Protein AF-A0A7V2X8H7-F1 (afdb_monomer_lite)

Foldseek 3Di:
DDDDPDDVVVVCVVCVVVPVVVVVVCVVVVPDPPDPVQVVVQVVVCVVVVHPTGHDDDDPVVVVVVVCVVVVNVVVVVCVVVVVVVVVVPPDD

Radius of gyration: 22.11 Å; chains: 1; bounding box: 70×44×33 Å

Sequence (93 aa):
MKVPLLDLKKQYGRIRSRVIPEIEKVLESQLFILGRNVEELEKEIAALCGVSRAIGVASGTDALLLALMALGAFLTGFMAYYGHIASAVGGGG

Structure (mmCIF, N/CA/C/O backbone):
data_AF-A0A7V2X8H7-F1
#
_entry.id   AF-A0A7V2X8H7-F1
#
loop_
_atom_site.group_PDB
_atom_site.id
_atom_site.type_symbol
_atom_site.label_atom_id
_atom_site.label_alt_id
_atom_site.label_comp_id
_atom_site.label_asym_id
_atom_site.label_entity_id
_atom_site.label_seq_id
_atom_site.pdbx_PDB_ins_code
_atom_site.Cartn_x
_atom_site.Cartn_y
_atom_site.Cartn_z
_atom_site.occupancy
_atom_site.B_iso_or_equiv
_atom_site.auth_seq_id
_atom_site.auth_comp_id
_atom_site.auth_asym_id
_atom_site.auth_atom_id
_atom_site.pdbx_PDB_model_num
ATOM 1 N N . MET A 1 1 ? -13.130 33.928 -5.442 1.00 56.25 1 MET A N 1
ATOM 2 C CA . MET A 1 1 ? -13.425 32.537 -5.026 1.00 56.25 1 MET A CA 1
ATOM 3 C C . MET A 1 1 ? -12.170 31.702 -5.271 1.00 56.25 1 MET A C 1
ATOM 5 O O . MET A 1 1 ? -11.678 31.733 -6.390 1.00 56.25 1 MET A O 1
ATOM 9 N N . LYS A 1 2 ? -11.585 31.055 -4.251 1.00 76.94 2 LYS A N 1
ATOM 10 C CA . LYS A 1 2 ? -10.374 30.221 -4.409 1.00 76.94 2 LYS A CA 1
ATOM 11 C C . LYS A 1 2 ? -10.803 28.806 -4.805 1.00 76.94 2 LYS A C 1
ATOM 13 O O . LYS A 1 2 ? -11.481 28.153 -4.018 1.00 76.94 2 LYS A O 1
ATOM 18 N N . VAL A 1 3 ? -10.435 28.351 -6.002 1.00 85.88 3 VAL A N 1
ATOM 19 C CA . VAL A 1 3 ? -10.627 26.954 -6.421 1.00 85.88 3 VAL A CA 1
ATOM 20 C C . VAL A 1 3 ? -9.381 26.168 -6.005 1.00 85.88 3 VAL A C 1
ATOM 22 O O . VAL A 1 3 ? -8.287 26.514 -6.452 1.00 85.88 3 VAL A O 1
ATOM 25 N N . PRO A 1 4 ? -9.498 25.170 -5.115 1.00 89.62 4 PRO A N 1
ATOM 26 C CA . PRO A 1 4 ? -8.358 24.349 -4.728 1.00 89.62 4 PRO A CA 1
ATOM 27 C C . PRO A 1 4 ? -7.946 23.423 -5.881 1.00 89.62 4 PRO A C 1
ATOM 29 O O . PRO A 1 4 ? -8.801 22.897 -6.587 1.00 89.62 4 PRO A O 1
ATOM 32 N N . LEU A 1 5 ? -6.638 23.193 -6.036 1.00 94.44 5 LEU A N 1
ATOM 33 C CA . LEU A 1 5 ? -6.081 22.267 -7.034 1.00 94.44 5 LEU A CA 1
ATOM 34 C C . LEU A 1 5 ? -6.571 20.820 -6.825 1.00 94.44 5 LEU A C 1
ATOM 36 O O . LEU A 1 5 ? -6.801 20.098 -7.789 1.00 94.44 5 LEU A O 1
ATOM 40 N N . LEU A 1 6 ? -6.742 20.406 -5.567 1.00 94.81 6 LEU A N 1
ATOM 41 C CA . LEU A 1 6 ? -7.203 19.075 -5.182 1.00 94.81 6 LEU A CA 1
ATOM 42 C C . LEU A 1 6 ? -7.960 19.156 -3.850 1.00 94.81 6 LEU A C 1
ATOM 44 O O . LEU A 1 6 ? -7.450 19.715 -2.880 1.00 94.81 6 LEU A O 1
ATOM 48 N N . ASP A 1 7 ? -9.168 18.590 -3.793 1.00 94.56 7 ASP A N 1
ATOM 49 C CA . ASP A 1 7 ? -10.003 18.564 -2.585 1.00 94.56 7 ASP A CA 1
ATOM 50 C C . ASP A 1 7 ? -10.200 17.129 -2.075 1.00 94.56 7 ASP A C 1
ATOM 52 O O . ASP A 1 7 ? -11.182 16.442 -2.379 1.00 94.56 7 ASP A O 1
ATOM 56 N N . LEU A 1 8 ? -9.244 16.681 -1.260 1.00 95.50 8 LEU A N 1
ATOM 57 C CA . LEU A 1 8 ? -9.272 15.351 -0.651 1.00 95.50 8 LEU A CA 1
ATOM 58 C C . LEU A 1 8 ? -10.348 15.212 0.432 1.00 95.50 8 LEU A C 1
ATOM 60 O O . LEU A 1 8 ? -10.819 14.102 0.675 1.00 95.50 8 LEU A O 1
ATOM 64 N N . LYS A 1 9 ? -10.795 16.314 1.052 1.00 95.00 9 LYS A N 1
ATOM 65 C CA . LYS A 1 9 ? -11.875 16.265 2.051 1.00 95.00 9 L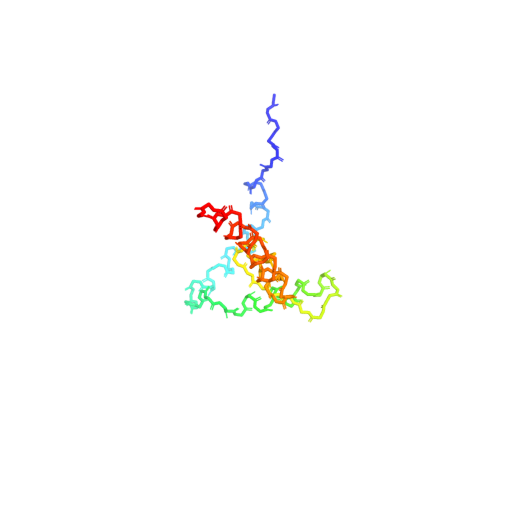YS A CA 1
ATOM 66 C C . LYS A 1 9 ? -13.178 15.845 1.385 1.00 95.00 9 LYS A C 1
ATOM 68 O O . LYS A 1 9 ? -13.875 14.961 1.884 1.00 95.00 9 LYS A O 1
ATOM 73 N N . LYS A 1 10 ? -13.474 16.431 0.223 1.00 95.12 10 LYS A N 1
ATOM 74 C CA . LYS A 1 10 ? -14.649 16.074 -0.574 1.00 95.12 10 LYS A CA 1
ATOM 75 C C . LYS A 1 10 ? -14.567 14.648 -1.116 1.00 95.12 10 LYS A C 1
ATOM 77 O O . LYS A 1 10 ? -15.571 13.939 -1.078 1.00 95.12 10 LYS A O 1
ATOM 82 N N . GLN A 1 11 ? -13.397 14.211 -1.592 1.00 96.44 11 GLN A N 1
ATOM 83 C CA . GLN A 1 11 ? -13.199 12.824 -2.029 1.00 96.44 11 GLN A CA 1
ATOM 84 C C . GLN A 1 11 ? -13.429 11.839 -0.877 1.00 96.44 11 GLN A C 1
ATOM 86 O O . GLN A 1 11 ? -14.216 10.907 -1.031 1.00 96.44 11 GLN A O 1
ATOM 91 N N . TYR A 1 12 ? -12.803 12.069 0.280 1.00 97.00 12 TYR A N 1
ATOM 92 C CA . TYR A 1 12 ? -12.968 11.212 1.451 1.00 97.00 12 TYR A CA 1
ATOM 93 C C . TYR A 1 12 ? -14.430 11.148 1.900 1.00 97.00 12 TYR A C 1
ATOM 95 O O . TYR A 1 12 ? -14.951 10.058 2.116 1.00 97.00 12 TYR A O 1
ATOM 103 N N . GLY A 1 13 ? -15.135 12.285 1.933 1.00 97.44 13 GLY A N 1
ATOM 104 C CA . GLY A 1 13 ? -16.561 12.329 2.266 1.00 97.44 13 GLY A CA 1
ATOM 105 C C . GLY A 1 13 ? -17.435 11.411 1.399 1.00 97.44 13 GLY A C 1
ATOM 106 O O . GLY A 1 13 ? -18.401 10.848 1.905 1.00 97.44 13 GLY A O 1
ATOM 107 N N . ARG A 1 14 ? -17.073 11.193 0.125 1.00 97.75 14 ARG A N 1
ATOM 108 C CA . ARG A 1 14 ? -17.799 10.294 -0.795 1.00 97.75 14 ARG A CA 1
ATOM 109 C C . ARG A 1 14 ? -17.570 8.809 -0.518 1.00 97.75 14 ARG A C 1
ATOM 111 O O . ARG A 1 14 ? -18.441 8.005 -0.831 1.00 97.75 14 ARG A O 1
ATOM 118 N N . ILE A 1 15 ? -16.409 8.445 0.025 1.00 97.69 15 ILE A N 1
ATOM 119 C CA . ILE A 1 15 ? -16.011 7.042 0.230 1.00 97.69 15 ILE A CA 1
ATOM 120 C C . ILE A 1 15 ? -16.007 6.624 1.705 1.00 97.69 15 ILE A C 1
ATOM 122 O O . ILE A 1 15 ? -15.912 5.436 1.997 1.00 97.69 15 ILE A O 1
ATOM 126 N N . ARG A 1 16 ? -16.144 7.575 2.639 1.00 97.81 16 ARG A N 1
ATOM 127 C CA . ARG A 1 16 ? -16.013 7.361 4.089 1.00 97.81 16 ARG A CA 1
ATOM 128 C C . ARG A 1 16 ? -16.853 6.195 4.604 1.00 97.81 16 ARG A C 1
ATOM 130 O O . ARG A 1 16 ? -16.345 5.395 5.380 1.00 97.81 16 ARG A O 1
ATOM 137 N N . SER A 1 17 ? -18.112 6.093 4.178 1.00 97.94 17 SER A N 1
ATOM 138 C CA . SER A 1 17 ? -19.027 5.033 4.627 1.00 97.94 17 SER A CA 1
ATOM 139 C C . SER A 1 17 ? -18.597 3.628 4.203 1.00 97.94 17 SER A C 1
ATOM 141 O O . SER A 1 17 ? -19.012 2.665 4.832 1.00 97.94 17 SER A O 1
ATOM 143 N N . ARG A 1 18 ? -17.766 3.510 3.161 1.00 97.19 18 ARG A N 1
ATOM 144 C CA . ARG A 1 18 ? -17.202 2.239 2.690 1.00 97.19 18 ARG A CA 1
ATOM 145 C C . ARG A 1 18 ? -15.837 1.953 3.310 1.00 97.19 18 ARG A C 1
ATOM 147 O O . ARG A 1 18 ? -15.523 0.804 3.561 1.00 97.19 18 ARG A O 1
ATOM 154 N N . VAL A 1 19 ? -15.038 2.991 3.559 1.00 96.75 19 VAL A N 1
ATOM 155 C CA . VAL A 1 19 ? -13.655 2.851 4.043 1.00 96.75 19 VAL A CA 1
ATOM 156 C C . VAL A 1 19 ? -13.581 2.593 5.551 1.00 96.75 19 VAL A C 1
ATOM 158 O O . VAL A 1 19 ? -12.803 1.744 5.970 1.00 96.75 19 VAL A O 1
ATOM 161 N N . ILE A 1 20 ? -14.373 3.299 6.370 1.00 98.19 20 ILE A N 1
ATOM 162 C CA . ILE A 1 20 ? -14.299 3.174 7.840 1.00 98.19 20 ILE A CA 1
ATOM 163 C C . ILE A 1 20 ? -14.526 1.732 8.328 1.00 98.19 20 ILE A C 1
ATOM 165 O O . ILE A 1 20 ? -13.685 1.262 9.091 1.00 98.19 20 ILE A O 1
ATOM 169 N N . PRO A 1 21 ? -15.557 0.999 7.860 1.00 98.00 21 PRO A N 1
ATOM 170 C CA . PRO A 1 21 ? -15.769 -0.377 8.306 1.00 98.00 21 PRO A CA 1
ATOM 171 C C . PRO A 1 21 ? -14.602 -1.315 7.969 1.00 98.00 21 PRO A C 1
ATOM 173 O O . PRO A 1 21 ? -14.265 -2.188 8.760 1.00 98.00 21 PRO A O 1
ATOM 176 N N . GLU A 1 22 ? -13.950 -1.144 6.814 1.00 96.31 22 GLU A N 1
ATOM 177 C CA . GLU A 1 22 ? -12.796 -1.978 6.448 1.00 96.31 22 GLU A CA 1
ATOM 178 C C . GLU A 1 22 ? -11.556 -1.652 7.291 1.00 96.31 22 GLU A C 1
ATOM 180 O O . GLU A 1 22 ? -10.800 -2.554 7.647 1.00 96.31 22 GLU A O 1
ATOM 185 N N . ILE A 1 23 ? -11.366 -0.381 7.670 1.00 96.56 23 ILE A N 1
ATOM 186 C CA . ILE A 1 23 ? -10.313 0.009 8.620 1.00 96.56 23 ILE A CA 1
ATOM 187 C C . ILE A 1 23 ? -10.566 -0.638 9.987 1.00 96.56 23 ILE A C 1
ATOM 189 O O . ILE A 1 23 ? -9.637 -1.192 10.572 1.00 96.56 23 ILE A O 1
ATOM 193 N N . GLU A 1 24 ? -11.805 -0.599 10.485 1.00 98.00 24 GLU A N 1
ATOM 194 C CA . GLU A 1 24 ? -12.181 -1.217 11.764 1.00 98.00 24 GLU A CA 1
ATOM 195 C C . GLU A 1 24 ? -11.883 -2.721 11.771 1.00 98.00 24 GLU A C 1
ATOM 197 O O . GLU A 1 24 ? -11.236 -3.196 12.699 1.00 98.00 24 GLU A O 1
ATOM 202 N N . LYS A 1 25 ? -12.211 -3.452 10.698 1.00 96.69 25 LYS A N 1
ATOM 203 C CA . LYS A 1 25 ? -11.862 -4.881 10.576 1.00 96.69 25 LYS A CA 1
ATOM 204 C C . LYS A 1 25 ? -10.355 -5.141 10.652 1.00 96.69 25 LYS A C 1
ATOM 206 O O . LYS A 1 25 ? -9.930 -6.108 11.283 1.00 96.69 25 LYS A O 1
ATOM 211 N N . VAL A 1 26 ? -9.529 -4.300 10.020 1.00 96.25 26 VAL A N 1
ATOM 212 C CA . VAL A 1 26 ? -8.061 -4.428 10.108 1.00 96.25 26 VAL A CA 1
ATOM 213 C C . VAL A 1 26 ? -7.602 -4.220 11.548 1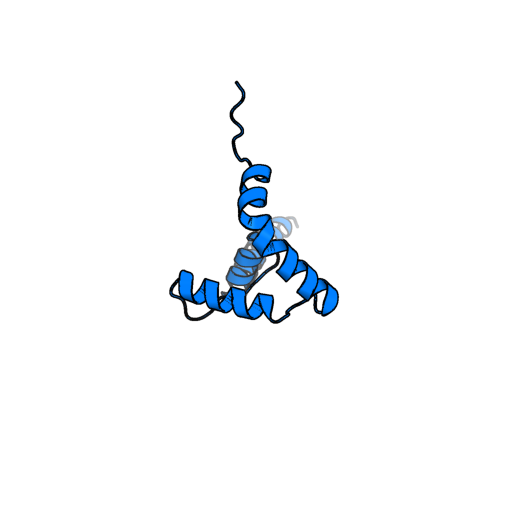.00 96.25 26 VAL A C 1
ATOM 215 O O . VAL A 1 26 ? -6.819 -5.023 12.057 1.00 96.25 26 VAL A O 1
ATOM 218 N N . LEU A 1 27 ? -8.127 -3.189 12.217 1.00 97.25 27 LEU A N 1
ATOM 219 C CA . LEU A 1 27 ? -7.835 -2.915 13.622 1.00 97.25 27 LEU A CA 1
ATOM 220 C C . LEU A 1 27 ? -8.262 -4.081 14.521 1.00 97.25 27 LEU A C 1
ATOM 222 O O . LEU A 1 27 ? -7.476 -4.505 15.355 1.00 97.25 27 LEU A O 1
ATOM 226 N N . GLU A 1 28 ? -9.446 -4.654 14.336 1.00 97.50 28 GLU A N 1
ATOM 227 C CA . GLU A 1 28 ? -9.901 -5.816 15.112 1.00 97.50 28 GLU A CA 1
ATOM 228 C C . GLU A 1 28 ? -9.026 -7.054 14.875 1.00 97.50 28 GLU A C 1
ATOM 230 O O . GLU A 1 28 ? -8.720 -7.786 15.814 1.00 97.50 28 GLU A O 1
ATOM 235 N N . SER A 1 29 ? -8.571 -7.265 13.636 1.00 95.69 29 SER A N 1
ATOM 236 C CA . SER A 1 29 ? -7.741 -8.420 13.276 1.00 95.69 29 SER A CA 1
ATOM 237 C C . SER A 1 29 ? -6.302 -8.354 13.800 1.00 95.69 29 SER A C 1
ATOM 239 O O . SER A 1 29 ? -5.648 -9.390 13.889 1.00 95.69 29 SER A O 1
ATOM 241 N N . GLN A 1 30 ? -5.788 -7.153 14.096 1.00 96.19 30 GLN A N 1
ATOM 242 C CA . GLN A 1 30 ? -4.380 -6.889 14.443 1.00 96.19 30 GLN A CA 1
ATOM 243 C C . GLN A 1 30 ? -3.353 -7.317 13.364 1.00 96.19 30 GLN A C 1
ATOM 245 O O . GLN A 1 30 ? -2.144 -7.306 13.605 1.00 96.19 30 GLN A O 1
ATOM 250 N N . LEU A 1 31 ? -3.803 -7.666 12.153 1.00 94.75 31 LEU A N 1
ATOM 251 C CA . LEU A 1 31 ? -2.954 -8.060 11.026 1.00 94.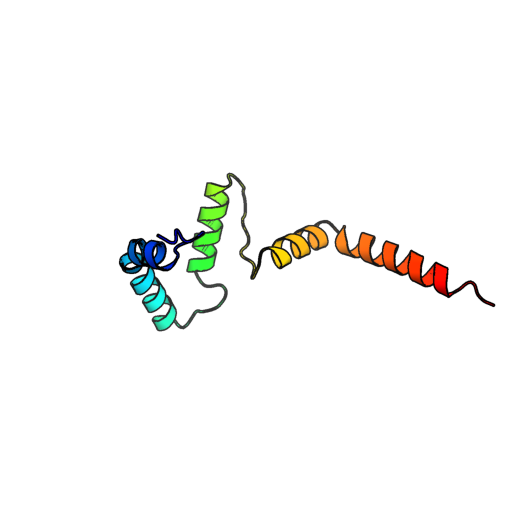75 31 LEU A CA 1
ATOM 252 C C . LEU A 1 31 ? -2.649 -6.848 10.138 1.00 94.75 31 LEU A C 1
ATOM 254 O O . LEU A 1 31 ? -3.327 -6.588 9.146 1.00 94.75 31 LEU A O 1
ATOM 258 N N . PHE A 1 32 ? -1.615 -6.093 10.504 1.00 95.19 32 PHE A N 1
ATOM 259 C CA . PHE A 1 32 ? -1.293 -4.814 9.855 1.00 95.19 32 PHE A CA 1
ATOM 260 C C . PHE A 1 32 ? -0.364 -4.920 8.642 1.00 95.19 32 PHE A C 1
ATOM 262 O O . PHE A 1 32 ? -0.318 -4.005 7.823 1.00 95.19 32 PHE A O 1
ATOM 269 N N . ILE A 1 33 ? 0.407 -6.002 8.534 1.00 96.19 33 ILE A N 1
ATOM 270 C CA . ILE A 1 33 ? 1.472 -6.148 7.537 1.00 96.19 33 ILE A CA 1
ATOM 271 C C . ILE A 1 33 ? 1.195 -7.396 6.709 1.00 96.19 33 ILE A C 1
ATOM 273 O O . ILE A 1 33 ? 0.994 -8.468 7.272 1.00 96.19 33 ILE A O 1
ATOM 277 N N . LEU A 1 34 ? 1.202 -7.237 5.380 1.00 93.19 34 LEU A N 1
ATOM 278 C CA . LEU A 1 34 ? 1.026 -8.324 4.406 1.00 93.19 34 LEU A CA 1
ATOM 279 C C . LEU A 1 34 ? -0.226 -9.185 4.673 1.00 93.19 34 LEU A C 1
ATOM 281 O O . LEU A 1 34 ? -0.205 -10.403 4.528 1.00 93.19 34 LEU A O 1
ATOM 285 N N . GLY A 1 35 ? -1.316 -8.542 5.100 1.00 92.25 35 GLY A N 1
ATOM 286 C CA . GLY A 1 35 ? -2.599 -9.199 5.331 1.00 92.25 35 GLY A CA 1
ATOM 287 C C . GLY A 1 35 ? -3.412 -9.396 4.050 1.00 92.25 35 GLY A C 1
ATOM 288 O O . GLY A 1 35 ? -3.083 -8.874 2.985 1.00 92.25 35 GLY A O 1
ATOM 289 N N . ARG A 1 36 ? -4.552 -10.080 4.184 1.00 94.50 36 ARG A N 1
ATOM 290 C CA . ARG A 1 36 ? -5.475 -10.413 3.085 1.00 94.50 36 ARG A CA 1
ATOM 291 C C . ARG A 1 36 ? -5.857 -9.225 2.193 1.00 94.50 36 ARG A C 1
ATOM 293 O O . ARG A 1 36 ? -5.925 -9.378 0.979 1.00 94.50 36 ARG A O 1
ATOM 300 N N . ASN A 1 37 ? -6.062 -8.046 2.778 1.00 95.31 37 ASN A N 1
ATOM 301 C CA . ASN A 1 37 ? -6.421 -6.840 2.026 1.00 95.31 37 ASN A CA 1
ATOM 302 C C . ASN A 1 37 ? -5.333 -6.436 1.014 1.00 95.31 37 ASN A C 1
ATOM 304 O O . ASN A 1 37 ? -5.654 -5.882 -0.033 1.00 95.31 37 ASN A O 1
ATOM 308 N N . VAL A 1 38 ? -4.057 -6.720 1.307 1.00 96.75 38 VAL A N 1
ATOM 309 C CA . VAL A 1 38 ? -2.943 -6.482 0.376 1.00 96.75 38 VAL A CA 1
ATOM 310 C C . VAL A 1 38 ? -3.018 -7.465 -0.789 1.00 96.75 38 VAL A C 1
ATOM 312 O O . VAL A 1 38 ? -2.975 -7.037 -1.937 1.00 96.75 38 VAL A O 1
ATOM 315 N N . GLU A 1 39 ? -3.208 -8.758 -0.514 1.00 96.81 39 GLU A N 1
ATOM 316 C CA . GLU A 1 39 ? -3.316 -9.782 -1.562 1.00 96.81 39 GLU A CA 1
ATOM 317 C C . GLU A 1 39 ? -4.508 -9.547 -2.500 1.00 96.81 39 GLU A C 1
ATOM 319 O O . GLU A 1 39 ? -4.416 -9.771 -3.707 1.00 96.81 39 GLU A O 1
ATOM 324 N N . GLU A 1 40 ? -5.655 -9.135 -1.954 1.00 97.25 40 GLU A N 1
ATOM 325 C CA . GLU A 1 40 ? -6.843 -8.817 -2.750 1.00 97.25 40 GLU A CA 1
ATOM 326 C C . GLU A 1 40 ? -6.604 -7.579 -3.618 1.00 97.25 40 GLU A C 1
ATOM 328 O O . GLU A 1 40 ? -6.859 -7.628 -4.822 1.00 97.25 40 GLU A O 1
ATOM 333 N N . LEU A 1 41 ? -6.007 -6.523 -3.053 1.00 97.44 41 LEU A N 1
ATOM 334 C CA . LEU A 1 41 ? -5.641 -5.329 -3.810 1.00 97.44 41 LEU A CA 1
ATOM 335 C C . LEU A 1 41 ? -4.657 -5.651 -4.943 1.00 97.44 41 LEU A C 1
ATOM 337 O O . LEU A 1 41 ? -4.836 -5.181 -6.062 1.00 97.44 41 LEU A O 1
ATOM 341 N N . GLU A 1 42 ? -3.635 -6.469 -4.696 1.00 98.50 42 GLU A N 1
ATOM 342 C CA . GLU A 1 42 ? -2.687 -6.886 -5.734 1.00 98.50 42 GLU A CA 1
ATOM 343 C C . GLU A 1 42 ? -3.383 -7.634 -6.879 1.00 98.50 42 GLU A C 1
ATOM 345 O O . GLU A 1 42 ? -3.094 -7.377 -8.049 1.00 98.50 42 GLU A O 1
ATOM 350 N N . LYS A 1 43 ? -4.341 -8.519 -6.575 1.00 98.50 43 LYS A N 1
ATOM 351 C CA . LYS A 1 43 ? -5.127 -9.226 -7.602 1.00 98.50 43 LYS A CA 1
ATOM 352 C C . LYS A 1 43 ? -5.994 -8.265 -8.411 1.00 98.50 43 LYS A C 1
ATOM 354 O O . LYS A 1 43 ? -6.018 -8.360 -9.638 1.00 98.50 43 LYS A O 1
ATOM 359 N N . GLU A 1 44 ? -6.677 -7.337 -7.747 1.00 98.44 44 GLU A N 1
ATOM 360 C CA . GLU A 1 44 ? -7.510 -6.330 -8.409 1.00 98.44 44 GLU A CA 1
ATOM 361 C C . GLU A 1 44 ? -6.681 -5.409 -9.308 1.00 98.44 44 GLU A C 1
ATOM 363 O O . GLU A 1 44 ? -7.070 -5.150 -10.445 1.00 98.44 44 GLU A O 1
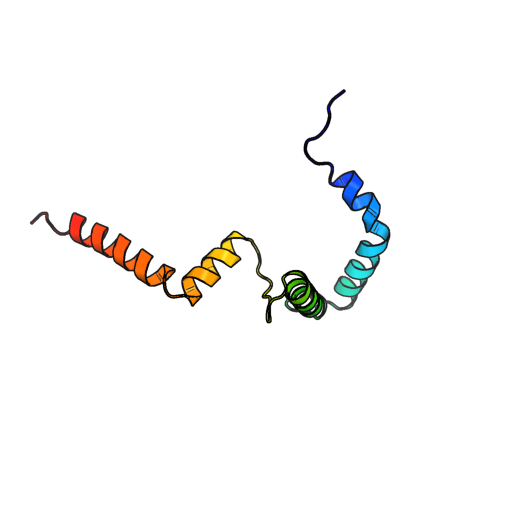ATOM 368 N N . ILE A 1 45 ? -5.511 -4.964 -8.843 1.00 98.38 45 ILE A N 1
ATOM 369 C CA . ILE A 1 45 ? -4.598 -4.128 -9.630 1.00 98.38 45 ILE A CA 1
ATOM 370 C C . ILE A 1 45 ? -4.014 -4.905 -10.812 1.00 98.38 45 ILE A C 1
ATOM 372 O O . ILE A 1 45 ? -3.954 -4.368 -11.917 1.00 98.38 45 ILE A O 1
ATOM 376 N N . ALA A 1 46 ? -3.628 -6.171 -10.626 1.00 98.56 46 ALA A N 1
ATOM 377 C CA . ALA A 1 46 ? -3.159 -7.012 -11.726 1.00 98.56 46 ALA A CA 1
ATOM 378 C C . ALA A 1 46 ? -4.232 -7.144 -12.820 1.00 98.56 46 ALA A C 1
ATOM 380 O O . ALA A 1 46 ? -3.941 -6.943 -14.002 1.00 98.56 46 ALA A O 1
ATOM 381 N N . ALA A 1 47 ? -5.485 -7.390 -12.419 1.00 98.56 47 ALA A N 1
ATOM 382 C CA . ALA A 1 47 ? -6.620 -7.464 -13.332 1.00 98.56 47 ALA A CA 1
ATOM 383 C C . ALA A 1 47 ? -6.898 -6.119 -14.024 1.00 98.56 47 ALA A C 1
ATOM 385 O O . ALA A 1 47 ? -7.075 -6.083 -15.241 1.00 98.56 47 ALA A O 1
ATOM 386 N N . LEU A 1 48 ? -6.883 -5.013 -13.273 1.00 98.44 48 LEU A N 1
ATOM 387 C CA . LEU A 1 48 ? -7.095 -3.658 -13.790 1.00 98.44 48 LEU A CA 1
ATOM 388 C C . LEU A 1 48 ? -6.046 -3.270 -14.841 1.00 98.44 48 LEU A C 1
ATOM 390 O O . LEU A 1 48 ? -6.382 -2.661 -15.854 1.00 98.44 48 LEU A O 1
ATOM 394 N N . CYS A 1 49 ? -4.784 -3.625 -14.605 1.00 98.19 49 CYS A N 1
ATOM 395 C CA . CYS A 1 49 ? -3.673 -3.335 -15.507 1.00 98.19 49 CYS A CA 1
ATOM 396 C C . CYS A 1 49 ? -3.522 -4.359 -16.647 1.00 98.19 49 CYS A C 1
ATOM 398 O O . CYS A 1 49 ? -2.696 -4.146 -17.533 1.00 98.19 49 CYS A O 1
ATOM 400 N N . GLY A 1 50 ? -4.274 -5.466 -16.636 1.00 98.31 50 GLY A N 1
ATOM 401 C CA . GLY A 1 50 ? -4.169 -6.528 -17.642 1.00 98.31 50 GLY A CA 1
ATOM 402 C C . GLY A 1 50 ? -2.854 -7.316 -17.583 1.00 98.31 50 GLY A C 1
ATOM 403 O O . GLY A 1 50 ? -2.367 -7.781 -18.612 1.00 98.31 50 GLY A O 1
ATOM 404 N N . VAL A 1 51 ? -2.260 -7.453 -16.395 1.00 98.38 51 VAL A N 1
ATOM 405 C CA . VAL A 1 51 ? -0.990 -8.162 -16.169 1.00 98.38 51 VAL A CA 1
ATOM 406 C C . VAL A 1 51 ? -1.194 -9.395 -15.293 1.00 98.38 51 VAL A C 1
ATOM 408 O O . VAL A 1 51 ? -2.186 -9.522 -14.581 1.00 98.38 51 VAL A O 1
ATOM 411 N N . SER A 1 52 ? -0.239 -10.326 -15.316 1.00 97.56 52 SER A N 1
ATOM 412 C CA . SER A 1 52 ? -0.341 -11.572 -14.544 1.00 97.56 52 SER A CA 1
ATOM 413 C C . SER A 1 52 ? -0.142 -11.386 -13.037 1.00 97.56 52 SER A C 1
ATOM 415 O O . SER A 1 52 ? -0.626 -12.201 -12.252 1.00 97.56 52 SER A O 1
ATOM 417 N N . ARG A 1 53 ? 0.613 -10.361 -12.622 1.00 96.88 53 ARG A N 1
ATOM 418 C CA . ARG A 1 53 ? 1.053 -10.136 -11.237 1.00 96.88 53 ARG A CA 1
ATOM 419 C C . ARG A 1 53 ? 1.138 -8.638 -10.946 1.00 96.88 53 ARG A C 1
ATOM 421 O O . ARG A 1 53 ? 1.636 -7.885 -11.779 1.00 96.88 53 ARG A O 1
ATOM 428 N N . ALA A 1 54 ? 0.750 -8.243 -9.740 1.00 98.00 54 ALA A N 1
ATOM 429 C CA . ALA A 1 54 ? 1.092 -6.959 -9.136 1.00 98.00 54 ALA A CA 1
ATOM 430 C C . ALA A 1 54 ? 1.727 -7.219 -7.764 1.00 98.00 54 ALA A C 1
ATOM 432 O O . ALA A 1 54 ? 1.461 -8.255 -7.158 1.00 98.00 54 ALA A O 1
ATOM 433 N N . ILE A 1 55 ? 2.595 -6.313 -7.315 1.00 97.50 55 ILE A N 1
ATOM 434 C CA . ILE A 1 55 ? 3.268 -6.395 -6.013 1.00 97.50 55 ILE A CA 1
ATOM 435 C C . ILE A 1 55 ? 3.146 -5.027 -5.347 1.00 97.50 55 ILE A C 1
ATOM 437 O O . ILE A 1 55 ? 3.578 -4.019 -5.912 1.00 97.50 55 ILE A O 1
ATOM 441 N N . GLY A 1 56 ? 2.542 -4.993 -4.164 1.00 96.88 56 GLY A N 1
ATOM 442 C CA . GLY A 1 56 ? 2.416 -3.812 -3.328 1.00 96.88 56 GLY A CA 1
ATOM 443 C C . GLY A 1 56 ? 3.751 -3.459 -2.681 1.00 96.88 56 GLY A C 1
ATOM 444 O O . GLY A 1 56 ? 4.427 -4.302 -2.096 1.00 96.88 56 GLY A O 1
ATOM 445 N N . VAL A 1 57 ? 4.131 -2.188 -2.775 1.00 97.69 57 VAL A N 1
ATOM 446 C CA . VAL A 1 57 ? 5.352 -1.640 -2.171 1.00 97.69 57 VAL A CA 1
ATOM 447 C C . VAL A 1 57 ? 5.026 -0.334 -1.450 1.00 97.69 57 VAL A C 1
ATOM 449 O O . VAL A 1 57 ? 3.952 0.236 -1.642 1.00 97.69 57 VAL A O 1
ATOM 452 N N . ALA A 1 58 ? 5.943 0.148 -0.611 1.00 96.62 58 ALA A N 1
ATOM 453 C CA . ALA A 1 58 ? 5.682 1.300 0.251 1.00 96.62 58 ALA A CA 1
ATOM 454 C C . ALA A 1 58 ? 5.496 2.621 -0.521 1.00 96.62 58 ALA A C 1
ATOM 456 O O . ALA A 1 58 ? 4.725 3.480 -0.090 1.00 96.62 58 ALA A O 1
ATOM 457 N N . SER A 1 59 ? 6.176 2.797 -1.659 1.00 97.56 59 SER A N 1
ATOM 458 C CA . SER A 1 59 ? 6.094 4.015 -2.469 1.00 97.56 59 SER A CA 1
ATOM 459 C C . SER A 1 59 ? 6.383 3.771 -3.955 1.00 97.56 59 SER A C 1
ATOM 461 O O . SER A 1 59 ? 6.928 2.739 -4.348 1.00 97.56 59 SER A O 1
ATOM 463 N N . GLY A 1 60 ? 6.071 4.761 -4.799 1.00 95.81 60 GLY A N 1
ATOM 464 C CA . GLY A 1 60 ? 6.425 4.719 -6.223 1.00 95.81 60 GLY A CA 1
ATOM 465 C C . GLY A 1 60 ? 7.938 4.713 -6.476 1.00 95.81 60 GLY A C 1
ATOM 466 O O . GLY A 1 60 ? 8.397 4.092 -7.431 1.00 95.81 60 GLY A O 1
ATOM 467 N N . THR A 1 61 ? 8.727 5.346 -5.603 1.00 97.12 61 THR A N 1
ATOM 468 C CA . THR A 1 61 ? 10.194 5.311 -5.690 1.00 97.12 61 THR A CA 1
ATOM 469 C C . THR A 1 61 ? 10.719 3.901 -5.432 1.00 97.12 61 THR A C 1
ATOM 471 O O . THR A 1 61 ? 11.557 3.421 -6.194 1.00 97.12 61 THR A O 1
ATOM 474 N N . ASP A 1 62 ? 10.181 3.208 -4.423 1.00 96.31 62 ASP A N 1
ATOM 475 C CA . ASP A 1 62 ? 10.556 1.818 -4.131 1.00 96.31 62 ASP A CA 1
ATOM 476 C C . ASP A 1 62 ? 10.171 0.887 -5.281 1.00 96.31 62 ASP A C 1
ATOM 478 O O . ASP A 1 62 ? 10.945 0.003 -5.634 1.00 96.31 62 ASP A O 1
ATOM 482 N N . ALA A 1 63 ? 9.015 1.118 -5.917 1.00 96.56 63 ALA A N 1
ATOM 483 C CA . ALA A 1 63 ? 8.584 0.344 -7.081 1.00 96.56 63 ALA A CA 1
ATOM 484 C C . ALA A 1 63 ? 9.614 0.414 -8.218 1.00 96.56 63 ALA A C 1
ATOM 486 O O . ALA A 1 63 ? 10.013 -0.614 -8.768 1.00 96.56 63 ALA A O 1
ATOM 487 N N . LEU A 1 64 ? 10.075 1.626 -8.549 1.00 95.12 64 LEU A N 1
ATOM 488 C CA . LEU A 1 64 ? 11.077 1.837 -9.593 1.00 95.12 64 LEU A CA 1
ATOM 489 C C . LEU A 1 64 ? 12.4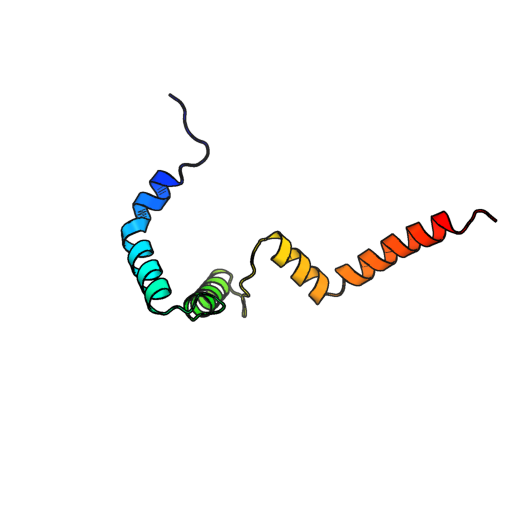32 1.247 -9.203 1.00 95.12 64 LEU A C 1
ATOM 491 O O . LEU A 1 64 ? 13.066 0.579 -10.020 1.00 95.12 64 LEU A O 1
ATOM 495 N N . LEU A 1 65 ? 12.867 1.462 -7.959 1.00 94.19 65 LEU A N 1
ATOM 496 C CA . LEU A 1 65 ? 14.133 0.931 -7.467 1.00 94.19 65 LEU A CA 1
ATOM 497 C C . LEU A 1 65 ? 14.147 -0.600 -7.534 1.00 94.19 65 LEU A C 1
ATOM 499 O O . LEU A 1 65 ? 15.067 -1.176 -8.110 1.00 94.19 65 LEU A O 1
ATOM 503 N N . LEU A 1 66 ? 13.107 -1.256 -7.017 1.00 94.44 66 LEU A N 1
ATOM 504 C CA . LEU A 1 66 ? 12.984 -2.713 -7.031 1.00 94.44 66 LEU A CA 1
ATOM 505 C C . LEU A 1 66 ? 12.924 -3.267 -8.456 1.00 94.44 66 LEU A C 1
ATOM 507 O O . LEU A 1 66 ? 13.576 -4.272 -8.735 1.00 94.44 66 LEU A O 1
ATOM 511 N N . ALA A 1 67 ? 12.218 -2.601 -9.374 1.00 94.19 67 ALA A N 1
ATOM 512 C CA . ALA A 1 67 ? 12.191 -2.998 -10.780 1.00 94.19 67 ALA A CA 1
ATOM 513 C C . ALA A 1 67 ? 13.588 -2.930 -11.424 1.00 94.19 67 ALA A C 1
ATOM 515 O O . ALA A 1 67 ? 14.016 -3.876 -12.086 1.00 94.19 67 ALA A O 1
ATOM 516 N N . LEU A 1 68 ? 14.339 -1.847 -11.193 1.00 93.12 68 LEU A N 1
ATOM 517 C CA . LEU A 1 68 ? 15.701 -1.686 -11.716 1.00 93.12 68 LEU A CA 1
ATOM 518 C C . LEU A 1 68 ? 16.703 -2.653 -11.072 1.00 93.12 68 LEU A C 1
ATOM 520 O O . LEU A 1 68 ? 17.619 -3.127 -11.747 1.00 93.12 68 LEU A O 1
ATOM 524 N N . MET A 1 69 ? 16.540 -2.951 -9.781 1.00 91.75 69 MET A N 1
ATOM 525 C CA . MET A 1 69 ? 17.332 -3.960 -9.076 1.00 91.75 69 MET A CA 1
ATOM 526 C C . MET A 1 69 ? 17.054 -5.361 -9.627 1.00 91.75 69 MET A C 1
ATOM 528 O O . MET A 1 69 ? 17.999 -6.091 -9.913 1.00 91.75 69 MET A O 1
ATOM 532 N N . ALA A 1 70 ? 15.783 -5.717 -9.840 1.00 91.56 70 ALA A N 1
ATOM 533 C CA . ALA A 1 70 ? 15.383 -7.011 -10.390 1.00 91.56 70 ALA A CA 1
ATOM 534 C C . ALA A 1 70 ? 15.887 -7.225 -11.827 1.00 91.56 70 ALA A C 1
ATOM 536 O O . ALA A 1 70 ? 16.264 -8.336 -12.189 1.00 91.56 70 ALA A O 1
ATOM 537 N N . LEU A 1 71 ? 15.947 -6.160 -12.632 1.00 91.50 71 LEU A N 1
ATOM 538 C CA . LEU A 1 71 ? 16.533 -6.181 -13.977 1.00 91.50 71 LEU A CA 1
ATOM 539 C C . LEU A 1 71 ? 18.076 -6.172 -13.977 1.00 91.50 71 LEU A C 1
ATOM 541 O O . LEU A 1 71 ? 18.684 -6.244 -15.042 1.00 91.50 71 LEU A O 1
ATOM 545 N N . GLY A 1 72 ? 18.727 -6.034 -12.815 1.00 83.88 72 GLY A N 1
ATOM 546 C CA . GLY A 1 72 ? 20.186 -5.930 -12.689 1.00 83.88 72 GLY A CA 1
ATOM 547 C C . GLY A 1 72 ? 20.782 -4.596 -13.164 1.00 83.88 72 GLY A C 1
ATOM 548 O O . GLY A 1 72 ? 21.994 -4.395 -13.059 1.00 83.88 72 GLY A O 1
ATOM 549 N N . ALA A 1 73 ? 19.949 -3.663 -13.636 1.00 71.94 73 ALA A N 1
ATOM 550 C CA . ALA A 1 73 ? 20.358 -2.366 -14.175 1.00 71.94 73 ALA A CA 1
ATOM 551 C C . ALA A 1 73 ? 20.851 -1.401 -13.085 1.00 71.94 73 ALA A C 1
ATOM 553 O O . ALA A 1 73 ? 21.746 -0.593 -13.329 1.00 71.94 73 ALA A O 1
ATOM 554 N N . PHE A 1 74 ? 20.306 -1.497 -11.866 1.00 71.81 74 PHE A N 1
ATOM 555 C CA . PHE A 1 74 ? 20.732 -0.629 -10.765 1.00 71.81 74 PHE A CA 1
ATOM 556 C C . PHE A 1 74 ? 22.170 -0.927 -10.326 1.00 71.81 74 PHE A C 1
ATOM 558 O O . PHE A 1 74 ? 22.986 -0.016 -10.234 1.00 71.81 74 PHE A O 1
ATOM 565 N N . LEU A 1 75 ? 22.512 -2.202 -10.104 1.00 63.88 75 LEU A N 1
ATOM 566 C CA . LEU A 1 75 ? 23.841 -2.580 -9.614 1.00 63.88 75 LEU A CA 1
ATOM 567 C C . LEU A 1 75 ? 24.925 -2.346 -10.676 1.00 63.88 75 LEU A C 1
ATOM 569 O O . LEU A 1 75 ? 25.993 -1.826 -10.366 1.00 63.88 75 LEU A O 1
ATOM 573 N N . THR A 1 76 ? 24.631 -2.669 -11.939 1.00 62.03 76 THR A N 1
ATOM 574 C CA . THR A 1 76 ? 25.557 -2.432 -13.057 1.00 62.03 76 THR A CA 1
ATOM 575 C C . THR A 1 76 ? 25.763 -0.943 -13.330 1.00 62.03 76 THR A C 1
ATOM 577 O O . THR A 1 76 ? 26.907 -0.513 -13.462 1.00 62.03 76 THR A O 1
ATOM 580 N N . GLY A 1 77 ? 24.699 -0.132 -13.336 1.00 63.19 77 GLY A N 1
ATOM 581 C CA . GLY A 1 77 ? 24.805 1.323 -13.482 1.00 63.19 77 GLY A CA 1
ATOM 582 C C . GLY A 1 77 ? 25.525 1.996 -12.309 1.00 63.19 77 GLY A C 1
ATOM 583 O O . GLY A 1 77 ? 26.386 2.849 -12.521 1.00 63.19 77 GLY A O 1
ATOM 584 N N . PHE A 1 78 ? 25.231 1.579 -11.073 1.00 66.75 78 PHE A N 1
ATOM 585 C CA . PHE A 1 78 ? 25.868 2.115 -9.868 1.00 66.75 78 PHE A CA 1
ATOM 586 C C . PHE A 1 78 ? 27.363 1.774 -9.806 1.00 66.75 78 PHE A C 1
ATOM 588 O O . PHE A 1 78 ? 28.178 2.661 -9.550 1.00 66.75 78 PHE A O 1
ATOM 595 N N . MET A 1 79 ? 27.749 0.526 -10.103 1.00 64.88 79 MET A N 1
ATOM 596 C CA . MET A 1 79 ? 29.164 0.134 -10.151 1.00 64.88 79 MET A CA 1
ATOM 597 C C . MET A 1 79 ? 29.914 0.773 -11.324 1.00 64.88 79 MET A C 1
ATOM 599 O O . MET A 1 79 ? 31.060 1.168 -11.141 1.00 64.88 79 MET A O 1
ATOM 603 N N . ALA A 1 80 ? 29.296 0.935 -12.500 1.00 65.31 80 ALA A N 1
ATOM 604 C CA . ALA A 1 80 ? 29.920 1.643 -13.621 1.00 65.31 80 ALA A CA 1
ATOM 605 C C . ALA A 1 80 ? 30.164 3.127 -13.291 1.00 65.31 80 ALA A C 1
ATOM 607 O O . ALA A 1 80 ? 31.250 3.651 -13.537 1.00 65.31 80 ALA A O 1
ATOM 608 N N . TYR A 1 81 ? 29.186 3.792 -12.669 1.00 70.06 81 TYR A N 1
ATOM 609 C CA . TYR A 1 81 ? 29.313 5.185 -12.244 1.00 70.06 81 TYR A CA 1
ATOM 610 C C . TYR A 1 81 ? 30.402 5.368 -11.173 1.00 70.06 81 TYR A C 1
ATOM 612 O O . TYR A 1 81 ? 31.281 6.219 -11.321 1.00 70.06 81 TYR A O 1
ATOM 620 N N . TYR A 1 82 ? 30.415 4.525 -10.134 1.00 63.78 82 TYR A N 1
ATOM 621 C CA . TYR A 1 82 ? 31.468 4.562 -9.112 1.00 63.78 82 TYR A CA 1
ATOM 622 C C . TYR A 1 82 ? 32.838 4.124 -9.642 1.00 63.78 82 TYR A C 1
ATOM 624 O O . TYR A 1 82 ? 33.848 4.666 -9.204 1.00 63.78 82 TYR A O 1
ATOM 632 N N . GLY A 1 83 ? 32.897 3.202 -10.605 1.00 59.28 83 GLY A N 1
ATOM 633 C CA . GLY A 1 83 ? 34.133 2.807 -11.280 1.00 59.28 83 GLY A CA 1
ATOM 634 C C . GLY A 1 83 ? 34.776 3.969 -12.040 1.00 59.28 83 GLY A C 1
ATOM 635 O O . GLY A 1 83 ? 35.986 4.169 -11.945 1.00 59.28 83 GLY A O 1
ATOM 636 N N . HIS A 1 84 ? 33.972 4.801 -12.712 1.00 60.06 84 HIS A N 1
ATOM 637 C CA . HIS A 1 84 ? 34.466 6.026 -13.347 1.00 60.06 84 HIS A CA 1
ATOM 638 C C . HIS A 1 84 ? 34.985 7.051 -12.331 1.00 60.06 84 HIS A C 1
ATOM 640 O O . HIS A 1 84 ? 36.039 7.642 -12.561 1.00 60.06 84 HIS A O 1
ATOM 646 N N . ILE A 1 85 ? 34.308 7.234 -11.193 1.00 59.88 85 ILE A N 1
ATOM 647 C CA . ILE A 1 85 ? 34.777 8.144 -10.134 1.00 59.88 85 ILE A CA 1
ATOM 648 C C . ILE A 1 85 ? 36.064 7.612 -9.484 1.00 59.88 85 ILE A C 1
ATOM 650 O O . ILE A 1 85 ? 37.021 8.363 -9.321 1.00 59.88 85 ILE A O 1
ATOM 654 N N . ALA A 1 86 ? 36.137 6.319 -9.163 1.00 56.78 86 ALA A N 1
ATOM 655 C CA . ALA A 1 86 ? 37.331 5.704 -8.583 1.00 56.78 86 ALA A CA 1
ATOM 656 C C . ALA A 1 86 ? 38.540 5.782 -9.535 1.00 56.78 86 ALA A C 1
ATOM 658 O O . ALA A 1 86 ? 39.645 6.107 -9.103 1.00 56.78 86 ALA A O 1
ATOM 659 N N . SER A 1 87 ? 38.326 5.574 -10.839 1.00 57.69 87 SER A N 1
ATOM 660 C CA . SER A 1 87 ? 39.364 5.759 -11.860 1.00 57.69 87 SER A CA 1
ATOM 661 C C . SER A 1 87 ? 39.780 7.224 -12.034 1.00 57.69 87 SER A C 1
ATOM 663 O O . SER A 1 87 ? 40.937 7.478 -12.357 1.00 57.69 87 SER A O 1
ATOM 665 N N . ALA A 1 88 ? 38.874 8.186 -11.839 1.00 59.50 88 ALA A N 1
ATOM 666 C CA . ALA A 1 88 ? 39.185 9.612 -11.944 1.00 59.50 88 ALA A CA 1
ATOM 667 C C . ALA A 1 88 ? 39.967 10.144 -10.728 1.00 59.50 88 ALA A C 1
ATOM 669 O O . ALA A 1 88 ? 40.718 11.106 -10.855 1.00 59.50 88 ALA A O 1
ATOM 670 N N . VAL A 1 89 ? 39.818 9.514 -9.559 1.00 61.41 89 VAL A N 1
ATOM 671 C CA . VAL A 1 89 ? 40.490 9.920 -8.312 1.00 61.41 89 VAL A CA 1
ATOM 672 C C . VAL A 1 89 ? 41.842 9.206 -8.112 1.00 61.41 89 VAL A C 1
ATOM 674 O O . VAL A 1 89 ? 42.703 9.721 -7.407 1.00 61.41 89 VAL A O 1
ATOM 677 N N . GLY A 1 90 ? 42.082 8.064 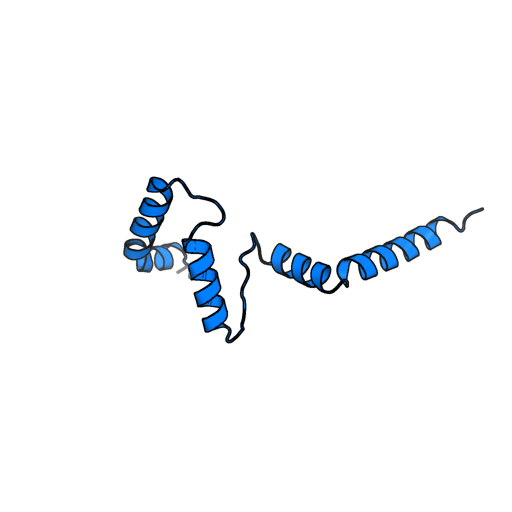-8.768 1.00 57.69 90 GLY A N 1
ATOM 678 C CA . GLY A 1 90 ? 43.329 7.286 -8.654 1.00 57.69 90 GLY A CA 1
ATOM 679 C C . GLY A 1 90 ? 44.492 7.696 -9.575 1.00 57.69 90 GLY A C 1
ATOM 680 O O . GLY A 1 90 ? 45.510 7.012 -9.582 1.00 57.69 90 GLY A O 1
ATOM 681 N N . GLY A 1 91 ? 44.359 8.765 -10.369 1.00 50.00 91 GLY A N 1
ATOM 682 C CA . GLY A 1 91 ? 45.327 9.162 -11.410 1.00 50.00 91 GLY A CA 1
ATOM 683 C C . GLY A 1 91 ? 46.308 10.284 -11.039 1.00 50.00 91 GLY A C 1
ATOM 684 O O . GLY A 1 91 ? 46.820 10.946 -11.937 1.00 50.00 91 GLY A O 1
ATOM 685 N N . GLY A 1 92 ? 46.526 10.548 -9.749 1.00 52.41 92 GLY A N 1
ATOM 686 C CA . GLY A 1 92 ? 47.464 11.565 -9.260 1.00 52.41 92 GLY A CA 1
ATOM 687 C C . GLY A 1 92 ? 48.566 10.947 -8.405 1.00 52.41 92 GLY A C 1
ATOM 688 O O . GLY A 1 92 ? 48.502 11.031 -7.181 1.00 52.41 92 GLY A O 1
ATOM 689 N N . GLY A 1 93 ? 49.543 10.309 -9.048 1.00 40.38 93 GLY A N 1
ATOM 690 C CA . GLY A 1 93 ? 50.757 9.765 -8.437 1.00 40.38 93 GLY A CA 1
ATOM 691 C C . GLY A 1 93 ? 51.907 9.817 -9.424 1.00 40.38 93 GLY A C 1
ATOM 692 O O . GLY A 1 93 ? 51.668 9.430 -10.589 1.00 40.38 93 GLY A O 1
#

pLDDT: mean 87.39, std 15.57, range [40.38, 98.56]

Secondary structure (DSSP, 8-state):
----S--HHHHHHHHHHHHHHHHHHHHHHT--SS-HHHHHHHHHHHHHHT-S-----S-HHHHHHHHHHHTTHHHHHHHHHHHHHHHHHS---